Protein AF-A0A932YE96-F1 (afdb_monomer_lite)

Sequence (177 aa):
MGIQGCRYGAAATPGFPNQLPGFSLLAPFLLGKTTNKLMEVKPKSCIKCSSPIPLERLSILPETTICVRCQQYIEDLGKRQEIRRAVREVVEKQTEHFSTQKPCPQCRSRLTVRLNKTRNTFFLGCRNYPDCTYAENFNNNIRCSRCDIPMVPRQGRFGYFWGCRNYPRCKKTVQAT

Secondary structure (DSSP, 8-state):
--------------------------PPPHHHHHHHHH----PPBPTTT-PBPPHHHHHH-TT--S-HHHHHHHHHHHHHHHHHHHHHHHHHHH---EEEEEEPTTT-PEEEEEEETTTTEEEEEETTTTT---EEE-----B-TTT-PBEEEEEETTEEEEEETTTTT---EEE--

Structure (mmCIF, N/CA/C/O backbone):
data_AF-A0A932YE96-F1
#
_entry.id   AF-A0A932YE96-F1
#
loop_
_atom_site.group_PDB
_atom_site.id
_atom_site.type_symbol
_atom_site.label_atom_id
_atom_site.label_alt_id
_atom_site.label_comp_id
_atom_site.label_asym_id
_atom_site.label_entity_id
_atom_site.label_seq_id
_atom_site.pdbx_PDB_ins_code
_atom_site.Cartn_x
_atom_site.Cartn_y
_atom_site.Cartn_z
_atom_site.occupancy
_atom_site.B_iso_or_equiv
_atom_site.auth_seq_id
_atom_site.auth_comp_id
_atom_site.auth_asym_id
_atom_site.auth_atom_id
_atom_site.pdbx_PDB_model_num
ATOM 1 N N . MET A 1 1 ? -21.222 -0.545 10.904 1.00 38.66 1 MET A N 1
ATOM 2 C CA . MET A 1 1 ? -20.736 -1.864 11.367 1.00 38.66 1 MET A CA 1
ATOM 3 C C . MET A 1 1 ? -20.739 -1.841 12.883 1.00 38.66 1 MET A C 1
ATOM 5 O O . MET A 1 1 ? -19.836 -1.270 13.481 1.00 38.66 1 MET A O 1
ATOM 9 N N . GLY A 1 2 ? -21.827 -2.318 13.490 1.00 37.88 2 GLY A N 1
ATOM 10 C CA . GLY A 1 2 ? -21.964 -2.347 14.942 1.00 37.88 2 GLY A CA 1
ATOM 11 C C . GLY A 1 2 ? -20.885 -3.249 15.518 1.00 37.88 2 GLY A C 1
ATOM 12 O O . GLY A 1 2 ? -20.850 -4.435 15.204 1.00 37.88 2 GLY A O 1
ATOM 13 N N . ILE A 1 3 ? -19.985 -2.671 16.315 1.00 46.22 3 ILE A N 1
ATOM 14 C CA . ILE A 1 3 ? -19.155 -3.432 17.247 1.00 46.22 3 ILE A CA 1
ATOM 15 C C . ILE A 1 3 ? -20.118 -4.345 17.987 1.00 46.22 3 ILE A C 1
ATOM 17 O O . ILE A 1 3 ? -20.999 -3.840 18.683 1.00 46.22 3 ILE A O 1
ATOM 21 N N . GLN A 1 4 ? -20.009 -5.656 17.743 1.00 51.41 4 GLN A N 1
ATOM 22 C CA . GLN A 1 4 ? -20.742 -6.667 18.486 1.00 51.41 4 GLN A CA 1
ATOM 23 C C . GLN A 1 4 ? -20.548 -6.299 19.943 1.00 51.41 4 GLN A C 1
ATOM 25 O O . GLN A 1 4 ? -19.436 -6.367 20.476 1.00 51.41 4 GLN A O 1
ATOM 30 N N . GLY A 1 5 ? -21.623 -5.764 20.529 1.00 40.50 5 GLY A N 1
ATOM 31 C CA . GLY A 1 5 ? -21.659 -5.440 21.929 1.00 40.50 5 GLY A CA 1
ATOM 32 C C . GLY A 1 5 ? -21.180 -6.704 22.594 1.00 40.50 5 GLY A C 1
ATOM 33 O O . GLY A 1 5 ? -21.708 -7.780 22.325 1.00 40.50 5 GLY A O 1
ATOM 34 N N . CYS A 1 6 ? -20.058 -6.619 23.288 1.00 49.56 6 CYS A N 1
ATOM 35 C CA . CYS A 1 6 ? -20.033 -6.581 24.727 1.00 49.56 6 CYS A CA 1
ATOM 36 C C . CYS A 1 6 ? -21.237 -7.221 25.456 1.00 49.56 6 CYS A C 1
ATOM 38 O O . CYS A 1 6 ? -21.527 -6.836 26.582 1.00 49.56 6 CYS A O 1
ATOM 40 N N . ARG A 1 7 ? -21.925 -8.199 24.856 1.00 49.66 7 ARG A N 1
ATOM 41 C CA . ARG A 1 7 ? -22.878 -9.070 25.502 1.00 49.66 7 ARG A CA 1
ATOM 42 C C . ARG A 1 7 ? -22.035 -9.680 26.587 1.00 49.66 7 ARG A C 1
ATOM 44 O O . ARG A 1 7 ? -20.962 -10.236 26.339 1.00 49.66 7 ARG A O 1
ATOM 51 N N . TYR A 1 8 ? -22.460 -9.439 27.812 1.00 45.03 8 TYR A N 1
ATOM 52 C CA . TYR A 1 8 ? -22.156 -10.374 28.854 1.00 45.03 8 TYR A CA 1
ATOM 53 C C . TYR A 1 8 ? -22.526 -11.725 28.238 1.00 45.03 8 TYR A C 1
ATOM 55 O O . TYR A 1 8 ? -23.699 -12.035 28.045 1.00 45.03 8 TYR A O 1
ATOM 63 N N . GLY A 1 9 ? -21.512 -12.512 27.872 1.00 38.34 9 GLY A N 1
ATOM 64 C CA . GLY A 1 9 ? -21.561 -13.884 28.304 1.00 38.34 9 GLY A CA 1
ATOM 65 C C . GLY A 1 9 ? -21.800 -13.740 29.793 1.00 38.34 9 GLY A C 1
ATOM 66 O O . GLY A 1 9 ? -20.872 -13.470 30.551 1.00 38.34 9 GLY A O 1
ATOM 67 N N . ALA A 1 10 ? -23.076 -13.775 30.183 1.00 41.31 10 ALA A N 1
ATOM 68 C CA . ALA A 1 10 ? -23.428 -14.473 31.385 1.00 41.31 10 ALA A CA 1
ATOM 69 C C . ALA A 1 10 ? -22.671 -15.780 31.202 1.00 41.31 10 ALA A C 1
ATOM 71 O O . ALA A 1 10 ? -23.046 -16.604 30.367 1.00 41.31 10 ALA A O 1
ATOM 72 N N . ALA A 1 11 ? -21.486 -15.868 31.815 1.00 36.69 11 ALA A N 1
ATOM 73 C CA . ALA A 1 11 ? -20.913 -17.152 32.102 1.00 36.69 11 ALA A CA 1
ATOM 74 C C . ALA A 1 11 ? -22.091 -17.857 32.745 1.00 36.69 11 ALA A C 1
ATOM 76 O O . ALA A 1 11 ? -22.600 -17.381 33.763 1.00 36.69 11 ALA A O 1
ATOM 77 N N . ALA A 1 12 ? -22.636 -18.841 32.026 1.00 34.94 12 ALA A N 1
ATOM 78 C CA . ALA A 1 12 ? -23.564 -19.774 32.600 1.00 34.94 12 ALA A CA 1
ATOM 79 C C . ALA A 1 12 ? -22.883 -20.169 33.900 1.00 34.94 12 ALA A C 1
ATOM 81 O O . ALA A 1 12 ? -21.800 -20.758 33.882 1.00 34.94 12 ALA A O 1
ATOM 82 N N . THR A 1 13 ? -23.432 -19.685 35.012 1.00 39.81 13 THR A N 1
ATOM 83 C CA . THR A 1 13 ? -23.067 -20.176 36.325 1.00 39.81 13 THR A CA 1
ATOM 84 C C . THR A 1 13 ? -23.096 -21.686 36.160 1.00 39.81 13 THR A C 1
ATOM 86 O O . THR A 1 13 ? -24.128 -22.172 35.677 1.00 39.81 13 THR A O 1
ATOM 89 N N . PRO A 1 14 ? -21.994 -22.418 36.411 1.00 35.22 14 PRO A N 1
ATOM 90 C CA . PRO A 1 14 ? -22.057 -23.867 36.366 1.00 35.22 14 PRO A CA 1
ATOM 91 C C . PRO A 1 14 ? -23.259 -24.238 37.218 1.00 35.22 14 PRO A C 1
ATOM 93 O O . PRO A 1 14 ? -23.369 -23.769 38.353 1.00 35.22 14 PRO A O 1
ATOM 96 N N . GLY A 1 15 ? -24.228 -24.907 36.587 1.00 32.28 15 GLY A N 1
ATOM 97 C CA . GLY A 1 15 ? -25.471 -25.276 37.230 1.00 32.28 15 GLY A CA 1
ATOM 98 C C . GLY A 1 15 ? -25.095 -25.980 38.515 1.00 32.28 15 GLY A C 1
ATOM 99 O O . GLY A 1 15 ? -24.548 -27.080 38.476 1.00 32.28 15 GLY A O 1
ATOM 100 N N . PHE A 1 16 ? -25.319 -25.307 39.641 1.00 30.94 16 PHE A N 1
ATOM 101 C CA . PHE A 1 16 ? -25.297 -25.973 40.922 1.00 30.94 16 PHE A CA 1
ATOM 102 C C . PHE A 1 16 ? -26.308 -27.112 40.787 1.00 30.94 16 PHE A C 1
ATOM 104 O O . PHE A 1 16 ? -27.450 -26.845 40.389 1.00 30.94 16 PHE A O 1
ATOM 111 N N . PRO A 1 17 ? -25.916 -28.374 41.025 1.00 35.91 17 PRO A N 1
ATOM 112 C CA . PRO A 1 17 ? -26.883 -29.448 41.092 1.00 35.91 17 PRO A CA 1
ATOM 113 C C . PRO A 1 17 ? -27.817 -29.119 42.258 1.00 35.91 17 PRO A C 1
ATOM 115 O O . PRO A 1 17 ? -27.468 -29.262 43.428 1.00 35.91 17 PRO A O 1
ATOM 118 N N . ASN A 1 18 ? -28.997 -28.601 41.927 1.00 41.69 18 ASN A N 1
ATOM 119 C CA . ASN A 1 18 ? -30.086 -28.422 42.869 1.00 41.69 18 ASN A CA 1
ATOM 120 C C . ASN A 1 18 ? -30.615 -29.807 43.227 1.00 41.69 18 ASN A C 1
ATOM 122 O O . ASN A 1 18 ? -31.547 -30.302 42.601 1.00 41.69 18 ASN A O 1
ATOM 126 N N . GLN A 1 19 ? -30.009 -30.421 44.237 1.00 42.59 19 GLN A N 1
ATOM 127 C CA . GLN A 1 19 ? -30.624 -31.493 45.007 1.00 42.59 19 GLN A CA 1
ATOM 128 C C . GLN A 1 19 ? -29.979 -31.560 46.391 1.00 42.59 19 GLN A C 1
ATOM 130 O O . GLN A 1 19 ? -29.166 -32.422 46.704 1.00 42.59 19 GLN A O 1
ATOM 135 N N . LEU A 1 20 ? -30.388 -30.620 47.241 1.00 39.66 20 LEU A N 1
ATOM 136 C CA . LEU A 1 20 ? -30.497 -30.870 48.673 1.00 39.66 20 LEU A CA 1
ATOM 137 C C . LEU A 1 20 ? -31.997 -30.890 48.997 1.00 39.66 20 LEU A C 1
ATOM 139 O O . LEU A 1 20 ? -32.677 -29.890 48.748 1.00 39.66 20 LEU A O 1
ATOM 143 N N . PRO A 1 21 ? -32.550 -32.012 49.484 1.00 43.09 21 PRO A N 1
ATOM 144 C CA . PRO A 1 21 ? -33.939 -32.057 49.897 1.00 43.09 21 PRO A CA 1
ATOM 145 C C . PRO A 1 21 ? -34.066 -31.327 51.241 1.00 43.09 21 PRO A C 1
ATOM 147 O O . PRO A 1 21 ? -33.315 -31.605 52.171 1.00 43.09 21 PRO A O 1
ATOM 150 N N . GLY A 1 22 ? -35.027 -30.408 51.353 1.00 45.00 22 GLY A N 1
ATOM 151 C CA . GLY A 1 22 ? -35.525 -29.980 52.666 1.00 45.00 22 GLY A CA 1
ATOM 152 C C . GLY A 1 22 ? -35.178 -28.573 53.155 1.00 45.00 22 GLY A C 1
ATOM 153 O O . GLY A 1 22 ? -34.976 -28.405 54.351 1.00 45.00 22 GLY A O 1
ATOM 154 N N . PHE A 1 23 ? -35.190 -27.544 52.302 1.00 37.41 23 PHE A N 1
ATOM 155 C CA . PHE A 1 23 ? -35.339 -26.163 52.789 1.00 37.41 23 PHE A CA 1
ATOM 156 C C . PHE A 1 23 ? -36.614 -25.527 52.244 1.00 37.41 23 PHE A C 1
ATOM 158 O O . PHE A 1 23 ? -36.657 -24.899 51.188 1.00 37.41 23 PHE A O 1
ATOM 165 N N . SER A 1 24 ? -37.682 -25.744 53.001 1.00 45.12 24 SER A N 1
ATOM 166 C CA . SER A 1 24 ? -38.969 -25.080 52.880 1.00 45.12 24 SER A CA 1
ATOM 167 C C . SER A 1 24 ? -38.790 -23.559 52.948 1.00 45.12 24 SER A C 1
ATOM 169 O O . SER A 1 24 ? -38.324 -23.035 53.953 1.00 45.12 24 SER A O 1
ATOM 171 N N . LEU A 1 25 ? -39.175 -22.870 51.870 1.00 47.56 25 LEU A N 1
ATOM 172 C CA . LEU A 1 25 ? -39.623 -21.471 51.829 1.00 47.56 25 LEU A CA 1
ATOM 173 C C . LEU A 1 25 ? -38.859 -20.489 52.742 1.00 47.56 25 LEU A C 1
ATOM 175 O O . LEU A 1 25 ? -39.378 -20.044 53.766 1.00 47.56 25 LEU A O 1
ATOM 179 N N . LEU A 1 26 ? -37.673 -20.041 52.319 1.00 49.00 26 LEU A N 1
ATOM 180 C CA . LEU A 1 26 ? -37.104 -18.798 52.849 1.00 49.00 26 LEU A CA 1
ATOM 181 C C . LEU A 1 26 ? -37.900 -17.606 52.297 1.00 49.00 26 LEU A C 1
ATOM 183 O O . LEU A 1 26 ? -37.536 -16.993 51.294 1.00 49.00 26 LEU A O 1
ATOM 187 N N . ALA A 1 27 ? -39.016 -17.282 52.949 1.00 57.22 27 ALA A N 1
ATOM 188 C CA . ALA A 1 27 ? -39.660 -15.990 52.773 1.00 57.22 27 ALA A CA 1
ATOM 189 C C . ALA A 1 27 ? -38.705 -14.895 53.294 1.00 57.22 27 ALA A C 1
ATOM 191 O O . ALA A 1 27 ? -38.152 -15.037 54.388 1.00 57.22 27 ALA A O 1
ATOM 192 N N . PRO A 1 28 ? -38.478 -13.803 52.544 1.00 51.75 28 PRO A N 1
ATOM 193 C CA . PRO A 1 28 ? -37.545 -12.768 52.965 1.00 51.75 28 PRO A CA 1
ATOM 194 C C . PRO A 1 28 ? -38.020 -12.123 54.277 1.00 51.75 28 PRO A C 1
ATOM 196 O O . PRO A 1 28 ? -39.083 -11.498 54.323 1.00 51.75 28 PRO A O 1
ATOM 199 N N . PHE A 1 29 ? -37.217 -12.263 55.338 1.00 58.12 29 PHE A N 1
ATOM 200 C CA . PHE A 1 29 ? -37.409 -11.575 56.619 1.00 58.12 29 PHE A CA 1
ATOM 201 C C . PHE A 1 29 ? -37.445 -10.051 56.417 1.00 58.12 29 PHE A C 1
ATOM 203 O O . PHE A 1 29 ? -36.874 -9.528 55.460 1.00 58.12 29 PHE A O 1
ATOM 210 N N . LEU A 1 30 ? -38.079 -9.310 57.334 1.00 54.53 30 LEU A N 1
ATOM 211 C CA . LEU A 1 30 ? -38.161 -7.838 57.283 1.00 54.53 30 LEU A CA 1
ATOM 212 C C . LEU A 1 30 ? -36.780 -7.169 57.146 1.00 54.53 30 LEU A C 1
ATOM 214 O O . LEU A 1 30 ? -36.661 -6.183 56.423 1.00 54.53 30 LEU A O 1
ATOM 218 N N . LEU A 1 31 ? -35.739 -7.774 57.732 1.00 49.59 31 LEU A N 1
ATOM 219 C CA . LEU A 1 31 ? -34.335 -7.391 57.548 1.00 49.59 31 LEU A CA 1
ATOM 220 C C . LEU A 1 31 ? -33.863 -7.506 56.088 1.00 49.59 31 LEU A C 1
ATOM 222 O O . LEU A 1 31 ? -33.134 -6.648 55.615 1.00 49.59 31 LEU A O 1
ATOM 226 N N . GLY A 1 32 ? -34.323 -8.510 55.339 1.00 51.81 32 GLY A N 1
ATOM 227 C CA . GLY A 1 32 ? -34.045 -8.661 53.906 1.00 51.81 32 GLY A CA 1
ATOM 228 C C . GLY A 1 32 ? -34.763 -7.629 53.027 1.00 51.81 32 GLY A C 1
ATOM 229 O O . GLY A 1 32 ? -34.309 -7.330 51.925 1.00 51.81 32 GLY A O 1
ATOM 230 N N . LYS A 1 33 ? -35.874 -7.045 53.497 1.00 54.97 33 LYS A N 1
ATOM 231 C CA . LYS A 1 33 ? -36.560 -5.941 52.798 1.00 54.97 33 LYS A CA 1
ATOM 232 C C . LYS A 1 33 ? -35.905 -4.588 53.090 1.00 54.97 33 LYS A C 1
ATOM 234 O O . LYS A 1 33 ? -35.876 -3.732 52.207 1.00 54.97 33 LYS A O 1
ATOM 239 N N . THR A 1 34 ?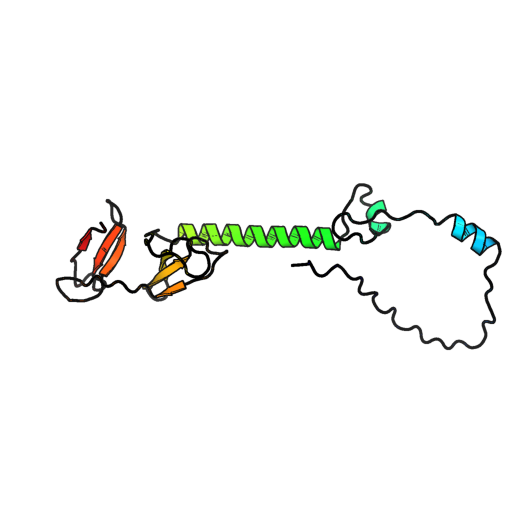 -35.369 -4.390 54.295 1.00 53.88 34 THR A N 1
ATOM 240 C CA . THR A 1 34 ? -34.640 -3.166 54.663 1.00 53.88 34 THR A CA 1
ATOM 241 C C . THR A 1 34 ? -33.223 -3.132 54.096 1.00 53.88 34 THR A C 1
ATOM 243 O O . THR A 1 34 ? -32.810 -2.078 53.618 1.00 53.88 34 THR A O 1
ATOM 246 N N . THR A 1 35 ? -32.503 -4.259 54.037 1.00 53.69 35 THR A N 1
ATOM 247 C CA . THR A 1 35 ? -31.173 -4.313 53.397 1.00 53.69 35 THR A CA 1
ATOM 248 C C . THR A 1 35 ? -31.244 -4.115 51.883 1.00 53.69 35 THR A C 1
ATOM 250 O O . THR A 1 35 ? -30.401 -3.417 51.327 1.00 53.69 35 THR A O 1
ATOM 253 N N . ASN A 1 36 ? -32.286 -4.617 51.209 1.00 52.75 36 ASN A N 1
ATOM 254 C CA . ASN A 1 36 ? -32.485 -4.377 49.773 1.00 52.75 36 ASN A CA 1
ATOM 255 C C . ASN A 1 36 ? -32.773 -2.903 49.437 1.00 52.75 36 ASN A C 1
ATOM 257 O O . ASN A 1 36 ? -32.316 -2.424 48.404 1.00 52.75 36 ASN A O 1
ATOM 261 N N . LYS A 1 37 ? -33.454 -2.156 50.321 1.00 54.31 37 LYS A N 1
ATOM 262 C CA . LYS A 1 37 ? -33.652 -0.701 50.161 1.00 54.31 37 LYS A CA 1
ATOM 263 C C . LYS A 1 37 ? -32.361 0.116 50.309 1.00 54.31 37 LYS A C 1
ATOM 265 O O . LYS A 1 37 ? -32.303 1.235 49.817 1.00 54.31 37 LYS A O 1
ATOM 270 N N . LEU A 1 38 ? -31.339 -0.424 50.977 1.00 52.44 38 LEU A N 1
ATOM 271 C CA . LEU A 1 38 ? -30.042 0.237 51.181 1.00 52.44 38 LEU A CA 1
ATOM 272 C C . LEU A 1 38 ? -29.039 -0.027 50.040 1.00 52.44 38 LEU A C 1
ATOM 274 O O . LEU A 1 38 ? -28.015 0.646 49.969 1.00 52.44 38 LEU A O 1
ATOM 278 N N . MET A 1 39 ? -29.322 -0.963 49.125 1.00 52.50 39 MET A N 1
ATOM 279 C CA . MET A 1 39 ? -28.408 -1.369 48.044 1.00 52.50 39 MET A CA 1
ATOM 280 C C . MET A 1 39 ? -28.743 -0.764 46.666 1.00 52.50 39 MET A C 1
ATOM 282 O O . MET A 1 39 ? -28.414 -1.348 45.636 1.00 52.50 39 MET A O 1
ATOM 286 N N . GLU A 1 40 ? -29.351 0.423 46.599 1.00 57.00 40 GLU A N 1
ATOM 287 C CA . GLU A 1 40 ? -29.615 1.120 45.323 1.00 57.00 40 GLU A CA 1
ATOM 288 C C . GLU A 1 40 ? -28.441 1.993 44.836 1.00 57.00 40 GLU A C 1
ATOM 290 O O . GLU A 1 40 ? -28.630 2.995 44.141 1.00 57.00 40 GLU A O 1
ATOM 295 N N . VAL A 1 41 ? -27.194 1.634 45.152 1.00 62.78 41 VAL A N 1
ATOM 296 C CA . VAL A 1 41 ? -26.045 2.320 44.546 1.00 62.78 41 VAL A CA 1
ATOM 297 C C . VAL A 1 41 ? -25.924 1.838 43.102 1.00 62.78 41 VAL A C 1
ATOM 299 O O . VAL A 1 41 ? -25.306 0.811 42.825 1.00 62.78 41 VAL A O 1
ATOM 302 N N . LYS A 1 42 ? -26.544 2.564 42.161 1.00 66.12 42 LYS A N 1
ATOM 303 C CA . LYS A 1 42 ? -26.369 2.302 40.726 1.00 66.12 42 LYS A CA 1
ATOM 304 C C . LYS A 1 42 ? -24.872 2.392 40.394 1.00 66.12 42 LYS A C 1
ATOM 306 O O . LYS A 1 42 ? -24.297 3.475 40.523 1.00 66.12 42 LYS A O 1
ATOM 311 N N . PRO A 1 43 ? -24.224 1.295 39.965 1.00 73.50 43 PRO A N 1
ATOM 312 C CA . PRO A 1 43 ? -22.806 1.330 39.638 1.00 73.50 43 PRO A CA 1
ATOM 313 C C . PRO A 1 43 ? -22.573 2.250 38.435 1.00 73.50 43 PRO A C 1
ATOM 315 O O . PRO A 1 43 ? -23.395 2.301 37.513 1.00 73.50 43 PRO A O 1
ATOM 318 N N . LYS A 1 44 ? -21.438 2.965 38.420 1.00 86.19 44 LYS A N 1
ATOM 319 C CA . LYS A 1 44 ? -21.034 3.766 37.253 1.00 86.19 44 LYS A CA 1
ATOM 320 C C . LYS A 1 44 ? -21.015 2.856 36.018 1.00 86.19 44 LYS A C 1
ATOM 322 O O . LYS A 1 44 ? -20.492 1.741 36.066 1.00 86.19 44 LYS A O 1
ATOM 327 N N . SER A 1 45 ? -21.601 3.309 34.912 1.00 89.81 45 SER A N 1
ATOM 328 C CA . SER A 1 45 ? -21.644 2.550 33.658 1.00 89.81 45 SER A CA 1
ATOM 329 C C . SER A 1 45 ? -20.558 3.023 32.693 1.00 89.81 45 SER A C 1
ATOM 331 O O 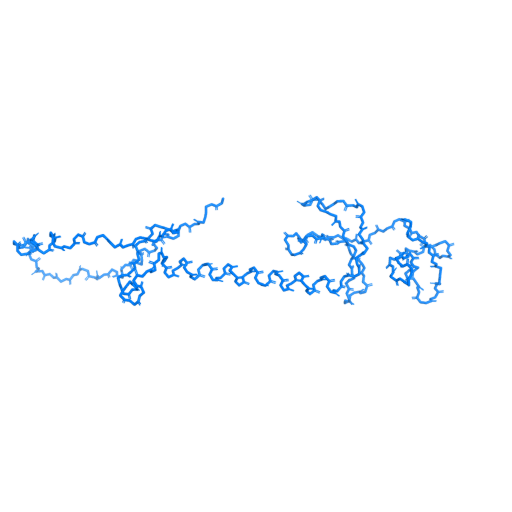. SER A 1 45 ? -20.160 4.186 32.687 1.00 89.81 45 SER A O 1
ATOM 333 N N . CYS A 1 46 ? -20.043 2.103 31.881 1.00 91.50 46 CYS A N 1
ATOM 334 C CA . CYS A 1 46 ? -19.020 2.402 30.893 1.00 91.50 46 CYS A CA 1
ATOM 335 C C . CYS A 1 46 ? -19.589 3.274 29.769 1.00 91.50 46 CYS A C 1
ATOM 337 O O . CYS A 1 46 ? -20.508 2.853 29.071 1.00 91.50 46 CYS A O 1
ATOM 339 N N . ILE A 1 47 ? -18.962 4.416 29.487 1.00 93.38 47 ILE A N 1
ATOM 340 C CA . ILE A 1 47 ? -19.406 5.336 28.422 1.00 93.38 47 ILE A CA 1
ATOM 341 C C . ILE A 1 47 ? -19.353 4.725 27.011 1.00 93.38 47 ILE A C 1
ATOM 343 O O . ILE A 1 47 ? -20.019 5.200 26.097 1.00 93.38 47 ILE A O 1
ATOM 347 N N . LYS A 1 48 ? -18.546 3.673 26.809 1.00 91.31 48 LYS A N 1
ATOM 348 C CA . LYS A 1 48 ? -18.309 3.070 25.489 1.00 91.31 48 LYS A CA 1
ATOM 349 C C . LYS A 1 48 ? -19.252 1.914 25.159 1.00 91.31 48 LYS A C 1
ATOM 351 O O . LYS A 1 48 ? -19.575 1.722 23.990 1.00 91.31 48 LYS A O 1
ATOM 356 N N . CYS A 1 49 ? -19.642 1.119 26.154 1.00 89.31 49 CYS A N 1
ATOM 357 C CA . CYS A 1 49 ? -20.465 -0.081 25.957 1.00 89.31 49 CYS A CA 1
ATOM 358 C C . CYS A 1 49 ? -21.666 -0.179 26.908 1.00 89.31 49 CYS A C 1
ATOM 360 O O . CYS A 1 49 ? -22.318 -1.221 26.944 1.00 89.31 49 CYS A O 1
ATOM 362 N N . SER A 1 50 ? -21.912 0.856 27.717 1.00 90.75 50 SER A N 1
ATOM 363 C CA . SER A 1 50 ? -22.997 0.961 28.709 1.00 90.75 50 SER A CA 1
ATOM 364 C C . SER A 1 50 ? -23.030 -0.149 29.767 1.00 90.75 50 SER A C 1
ATOM 366 O O . SER A 1 50 ? -23.965 -0.237 30.555 1.00 90.75 50 SER A O 1
ATOM 368 N N . SER A 1 51 ? -22.000 -0.992 29.815 1.00 88.50 51 SER A N 1
ATOM 369 C CA . SER A 1 51 ? -21.868 -2.083 30.779 1.00 88.50 51 SER A CA 1
ATOM 370 C C . SER A 1 51 ? -21.492 -1.537 32.165 1.00 88.50 51 SER A C 1
ATOM 372 O O . SER A 1 51 ? -20.678 -0.609 32.222 1.00 88.50 51 SER A O 1
ATOM 374 N N . PRO A 1 52 ? -22.024 -2.079 33.277 1.00 89.25 52 PRO A N 1
ATOM 375 C CA . PRO A 1 52 ? -21.630 -1.664 34.622 1.00 89.25 52 PRO A CA 1
ATOM 376 C C . PRO A 1 52 ? -20.128 -1.874 34.858 1.00 89.25 52 PRO A C 1
ATOM 378 O O . PRO A 1 52 ? -19.563 -2.912 34.500 1.00 89.25 52 PRO A O 1
ATOM 381 N N . ILE A 1 53 ? -19.472 -0.873 35.446 1.00 88.50 53 ILE A N 1
ATOM 382 C CA . ILE A 1 53 ? -18.062 -0.951 35.834 1.00 88.50 53 ILE A CA 1
ATOM 383 C C . ILE A 1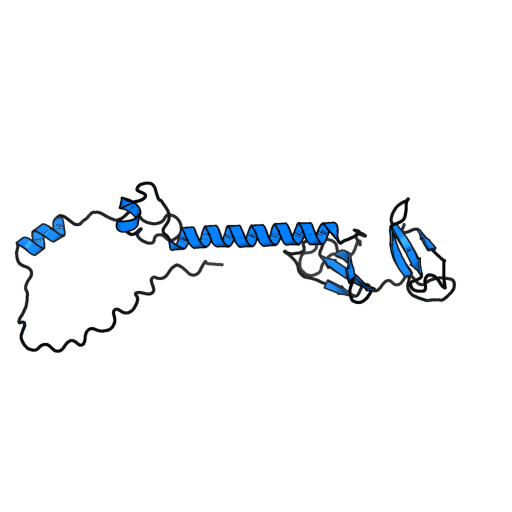 53 ? -17.991 -1.681 37.186 1.00 88.50 53 ILE A C 1
ATOM 385 O O . ILE A 1 53 ? -18.678 -1.265 38.121 1.00 88.50 53 ILE A O 1
ATOM 389 N N . PRO A 1 54 ? -17.189 -2.759 37.314 1.00 86.69 54 PRO A N 1
ATOM 390 C CA . PRO A 1 54 ? -17.056 -3.490 38.572 1.00 86.69 54 PRO A CA 1
ATOM 391 C C . PRO A 1 54 ? -16.613 -2.579 39.721 1.00 86.69 54 PRO A C 1
ATOM 393 O O . PRO A 1 54 ? -15.692 -1.779 39.551 1.00 86.69 54 PRO A O 1
ATOM 396 N N . LEU A 1 55 ? -17.227 -2.734 40.898 1.00 84.44 55 LEU A N 1
ATOM 397 C CA . LEU A 1 55 ? -16.883 -1.949 42.090 1.00 84.44 55 LEU A CA 1
ATOM 398 C C . LEU A 1 55 ? -15.417 -2.139 42.502 1.00 84.44 55 LEU A C 1
ATOM 400 O O . LEU A 1 55 ? -14.759 -1.154 42.807 1.00 84.44 55 LEU A O 1
ATOM 404 N N . GLU A 1 56 ? -14.885 -3.360 42.377 1.00 86.25 56 GLU A N 1
ATOM 405 C CA . GLU A 1 56 ? -13.463 -3.698 42.578 1.00 86.25 56 GLU A CA 1
ATOM 406 C C . GLU A 1 56 ? -12.509 -2.792 41.785 1.00 86.25 56 GLU A C 1
ATOM 408 O O . GLU A 1 56 ? -11.383 -2.522 42.176 1.00 86.25 56 GLU A O 1
ATOM 413 N N . ARG A 1 57 ? -12.953 -2.328 40.616 1.00 85.25 57 ARG A N 1
ATOM 414 C CA . ARG A 1 57 ? -12.163 -1.451 39.757 1.00 85.25 57 ARG A CA 1
ATOM 415 C C . ARG A 1 57 ? -12.347 0.015 40.128 1.00 85.25 57 ARG A C 1
ATOM 417 O O . ARG A 1 57 ? -11.398 0.780 40.015 1.00 85.25 57 ARG A O 1
ATOM 424 N N . LEU A 1 58 ? -13.553 0.401 40.544 1.00 86.00 58 LEU A N 1
ATOM 425 C CA . LEU A 1 58 ? -13.865 1.757 41.002 1.00 86.00 58 LEU A CA 1
ATOM 426 C C . LEU A 1 58 ? -13.237 2.071 42.364 1.00 86.00 58 LEU A C 1
ATOM 428 O O . LEU A 1 58 ? -12.934 3.230 42.620 1.00 86.00 58 LEU A O 1
ATOM 432 N N . SER A 1 59 ? -13.009 1.066 43.212 1.00 87.25 59 SER A N 1
ATOM 433 C CA . SER A 1 59 ? -12.268 1.234 44.467 1.00 87.25 59 SER A CA 1
ATOM 434 C C . SER A 1 59 ? -10.791 1.553 44.220 1.00 87.25 59 SER A C 1
ATOM 436 O O . SER A 1 59 ? -10.212 2.353 44.947 1.00 87.25 59 SER A O 1
ATOM 438 N N . ILE A 1 60 ? -10.197 0.974 43.172 1.00 91.12 60 ILE A N 1
ATOM 439 C CA . ILE A 1 60 ? -8.798 1.215 42.786 1.00 91.12 60 ILE A CA 1
ATOM 440 C C . ILE A 1 60 ? -8.670 2.498 41.948 1.00 91.12 60 ILE A C 1
ATOM 442 O O . ILE A 1 60 ? -7.720 3.260 42.106 1.00 91.12 60 ILE A O 1
ATOM 446 N N . LEU A 1 61 ? -9.613 2.739 41.033 1.00 89.44 61 LEU A N 1
ATOM 447 C CA . LEU A 1 61 ? -9.602 3.848 40.075 1.00 89.44 61 LEU A CA 1
ATOM 448 C C . LEU A 1 61 ? -10.980 4.540 40.050 1.00 89.44 61 LEU A C 1
ATOM 450 O O . LEU A 1 61 ? -11.788 4.258 39.160 1.00 89.44 61 LEU A O 1
ATOM 454 N N . PRO A 1 62 ? -11.271 5.463 40.984 1.00 86.94 62 PRO A N 1
ATOM 455 C CA . PRO A 1 62 ? -12.610 6.043 41.145 1.00 86.94 62 PRO A CA 1
ATOM 456 C C . PRO A 1 62 ? -13.070 6.898 39.956 1.00 86.94 62 PRO A C 1
ATOM 458 O O . PRO A 1 62 ? -14.273 6.992 39.693 1.00 86.94 62 PRO A O 1
ATOM 461 N N . GLU A 1 63 ? -12.126 7.463 39.200 1.00 90.69 63 GLU A N 1
ATOM 462 C CA . GLU A 1 63 ? -12.383 8.327 38.038 1.00 90.69 63 GLU A CA 1
ATOM 463 C C . GLU A 1 63 ? -12.509 7.568 36.708 1.00 90.69 63 GLU A C 1
ATOM 465 O O . GLU A 1 63 ? -12.705 8.168 35.649 1.00 90.69 63 GLU A O 1
ATOM 470 N N . THR A 1 64 ? -12.402 6.235 36.710 1.00 89.81 64 THR A N 1
ATOM 471 C CA . THR A 1 64 ? -12.497 5.475 35.459 1.00 89.81 64 THR A CA 1
ATOM 472 C C . THR A 1 64 ? -13.918 5.516 34.882 1.00 89.81 64 THR A C 1
ATOM 474 O O . THR A 1 64 ? -14.901 5.168 35.534 1.00 89.81 64 THR A O 1
ATOM 477 N N . THR A 1 65 ? -14.031 5.922 33.616 1.00 93.00 65 THR A N 1
ATOM 478 C CA . THR A 1 65 ? -15.300 5.999 32.865 1.00 93.00 65 THR A CA 1
ATOM 479 C C . THR A 1 65 ? -15.489 4.826 31.898 1.00 93.00 65 THR A C 1
ATOM 481 O O . THR A 1 65 ? -16.521 4.705 31.229 1.00 93.00 65 THR A O 1
ATOM 484 N N . ILE A 1 66 ? -14.503 3.928 31.816 1.00 91.94 66 ILE A N 1
ATOM 485 C CA . ILE A 1 66 ? -14.474 2.792 30.892 1.00 91.94 66 ILE A CA 1
ATOM 486 C C . ILE A 1 66 ? -14.239 1.466 31.624 1.00 91.94 66 ILE A C 1
ATOM 488 O O . ILE A 1 66 ? -13.463 1.377 32.575 1.00 91.94 66 ILE A O 1
ATOM 492 N N . CYS A 1 67 ? -14.905 0.401 31.170 1.00 89.75 67 CYS A N 1
ATOM 493 C CA . CYS A 1 67 ? -14.692 -0.940 31.714 1.00 89.75 67 CYS A CA 1
ATOM 494 C C . CYS A 1 67 ? -13.369 -1.545 31.211 1.00 89.75 67 CYS A C 1
ATOM 496 O O . CYS A 1 67 ? -12.842 -1.123 30.181 1.00 89.75 67 CYS A O 1
ATOM 498 N N . VAL A 1 68 ? -12.873 -2.584 31.898 1.00 88.31 68 VAL A N 1
ATOM 499 C CA . VAL A 1 68 ? -11.621 -3.293 31.546 1.00 88.31 68 VAL A CA 1
ATOM 500 C C . VAL A 1 68 ? -11.612 -3.725 30.080 1.00 88.31 68 VAL A C 1
ATOM 502 O O . VAL A 1 68 ? -10.647 -3.479 29.368 1.00 88.31 68 VAL A O 1
ATOM 505 N N . ARG A 1 69 ? -12.719 -4.300 29.594 1.00 89.31 69 ARG A N 1
ATOM 506 C CA . ARG A 1 69 ? -12.822 -4.770 28.208 1.00 89.31 69 ARG A CA 1
ATOM 507 C C . ARG A 1 69 ? -12.749 -3.629 27.196 1.00 89.31 69 ARG A C 1
ATOM 509 O O . ARG A 1 69 ? -12.139 -3.783 26.146 1.00 89.31 69 ARG A O 1
ATOM 516 N N . CYS A 1 70 ? -13.368 -2.486 27.491 1.00 91.19 70 CYS A N 1
ATOM 517 C CA . CYS A 1 70 ? -13.267 -1.320 26.616 1.00 91.19 70 CYS A CA 1
ATOM 518 C C . CYS A 1 70 ? -11.876 -0.692 26.664 1.00 91.19 70 CYS A C 1
ATOM 520 O O . CYS A 1 70 ? -11.403 -0.266 25.617 1.00 91.19 70 CYS A O 1
ATOM 522 N N . GLN A 1 71 ? -11.218 -0.670 27.826 1.00 91.25 71 GLN A N 1
ATOM 523 C CA . GLN A 1 71 ? -9.826 -0.239 27.925 1.00 91.25 71 GLN A CA 1
ATOM 524 C C . GLN A 1 71 ? -8.920 -1.132 27.066 1.00 91.25 71 GLN A C 1
ATOM 526 O O . GLN A 1 71 ? -8.257 -0.621 26.169 1.00 91.25 71 GLN A O 1
ATOM 531 N N . GLN A 1 72 ? -8.973 -2.453 27.263 1.00 90.50 72 GLN A N 1
ATOM 532 C CA . GLN A 1 72 ? -8.197 -3.423 26.479 1.00 90.50 72 GLN A CA 1
ATOM 533 C C . GLN A 1 72 ? -8.465 -3.280 24.976 1.00 90.50 72 GLN A C 1
ATOM 535 O O . GLN A 1 72 ? -7.539 -3.246 24.175 1.00 90.50 72 GLN A O 1
ATOM 540 N N . TYR A 1 73 ? -9.731 -3.115 24.583 1.00 90.75 73 TYR A N 1
ATOM 541 C CA . TYR A 1 73 ? -10.094 -2.901 23.183 1.00 90.75 73 TYR A CA 1
ATOM 542 C C . TYR A 1 73 ? -9.474 -1.626 22.590 1.00 90.75 73 TYR A C 1
ATOM 544 O O . TYR A 1 73 ? -9.008 -1.642 21.451 1.00 90.75 73 TYR A O 1
ATOM 552 N N . ILE A 1 74 ? -9.470 -0.516 23.335 1.00 89.94 74 ILE A N 1
ATOM 553 C CA . ILE A 1 74 ? -8.853 0.743 22.890 1.00 89.94 74 ILE A CA 1
ATOM 554 C C . ILE A 1 74 ? -7.337 0.574 22.757 1.00 89.94 74 ILE A C 1
ATOM 556 O O . ILE A 1 74 ? -6.770 0.979 21.742 1.00 89.94 74 ILE A O 1
ATOM 560 N N . GLU A 1 75 ? -6.695 -0.060 23.736 1.00 90.75 75 GLU A N 1
ATOM 561 C CA . GLU A 1 75 ? -5.257 -0.346 23.709 1.00 90.75 75 GLU A CA 1
ATOM 562 C C . GLU A 1 75 ? -4.881 -1.228 22.509 1.00 90.75 75 GLU A C 1
ATOM 564 O O . GLU A 1 75 ? -3.941 -0.921 21.774 1.00 90.75 75 GLU A O 1
ATOM 569 N N . ASP A 1 76 ? -5.649 -2.284 22.243 1.00 90.50 76 ASP A N 1
ATOM 570 C CA . ASP A 1 76 ? -5.415 -3.176 21.106 1.00 90.50 76 ASP A CA 1
ATOM 571 C C . ASP A 1 76 ? -5.649 -2.488 19.757 1.00 90.50 76 ASP A C 1
ATOM 573 O O . ASP A 1 76 ? -4.920 -2.743 18.792 1.00 90.50 76 ASP A O 1
ATOM 577 N N . LEU A 1 77 ? -6.632 -1.588 19.664 1.00 87.06 77 LEU A N 1
ATOM 578 C CA . LEU A 1 77 ? -6.785 -0.727 18.490 1.00 87.06 77 LEU A CA 1
ATOM 579 C C . LEU A 1 77 ? -5.569 0.188 18.302 1.00 87.06 77 LEU A C 1
ATOM 581 O O . LEU A 1 77 ? -5.114 0.337 17.165 1.00 87.06 77 LEU A O 1
ATOM 585 N N . GLY A 1 78 ? -5.030 0.746 19.388 1.00 90.12 78 GLY A N 1
ATOM 586 C CA . GLY A 1 78 ? -3.798 1.536 19.376 1.00 90.12 78 GLY A CA 1
ATOM 587 C C . GLY A 1 78 ? -2.625 0.742 18.799 1.00 90.12 78 GLY A C 1
ATOM 588 O O . GLY A 1 78 ? -2.037 1.153 17.798 1.00 90.12 78 GLY A O 1
ATOM 589 N N . LYS A 1 79 ? -2.377 -0.467 19.317 1.00 90.38 79 LYS A N 1
ATOM 590 C CA . LYS A 1 79 ? -1.327 -1.371 18.803 1.00 90.38 79 LYS A CA 1
ATOM 591 C C . LYS A 1 79 ? -1.500 -1.677 17.312 1.00 90.38 79 LYS A C 1
ATOM 593 O O . LYS A 1 79 ? -0.539 -1.650 16.544 1.00 90.38 79 LYS A O 1
ATOM 598 N N . ARG A 1 80 ? -2.734 -1.942 16.858 1.00 88.12 80 ARG A N 1
ATOM 599 C CA . ARG A 1 80 ? -3.017 -2.172 15.426 1.00 88.12 80 ARG A CA 1
ATOM 600 C C . ARG A 1 80 ? -2.676 -0.949 14.574 1.00 88.12 80 ARG A C 1
ATOM 602 O O . ARG A 1 80 ? -2.147 -1.112 13.475 1.00 88.12 80 ARG A O 1
ATOM 609 N N . GLN A 1 81 ? -2.982 0.259 15.046 1.00 89.12 81 GLN A N 1
ATOM 610 C CA . GLN A 1 81 ? -2.638 1.498 14.341 1.00 89.12 81 GLN A CA 1
ATOM 611 C C . GLN A 1 81 ? -1.123 1.723 14.291 1.00 89.12 81 GLN A C 1
ATOM 613 O O . GLN A 1 81 ? -0.600 2.088 13.236 1.00 89.12 81 GLN A O 1
ATOM 618 N N . GLU A 1 82 ? -0.408 1.436 15.377 1.00 91.31 82 GLU A N 1
ATOM 619 C CA . GLU A 1 82 ? 1.056 1.517 15.425 1.00 91.31 82 GLU A CA 1
ATOM 620 C C . GLU A 1 82 ? 1.717 0.572 14.422 1.00 91.31 82 GLU A C 1
ATOM 622 O O . GLU A 1 82 ? 2.566 1.011 13.644 1.00 91.31 82 GLU A O 1
ATOM 627 N N . ILE A 1 83 ? 1.272 -0.688 14.358 1.00 91.00 83 ILE A N 1
ATOM 628 C CA . ILE A 1 83 ? 1.757 -1.660 13.366 1.00 91.00 83 ILE A CA 1
ATOM 629 C C . ILE A 1 83 ? 1.505 -1.144 11.947 1.00 91.00 83 ILE A C 1
ATOM 631 O O . ILE A 1 83 ? 2.406 -1.175 11.111 1.00 91.00 83 ILE A O 1
ATOM 635 N N . ARG A 1 84 ? 0.303 -0.625 11.657 1.00 90.00 84 ARG A N 1
ATOM 636 C CA . ARG A 1 84 ? -0.011 -0.059 10.330 1.00 90.00 84 ARG A CA 1
ATOM 637 C C . ARG A 1 84 ? 0.914 1.103 9.971 1.00 90.00 84 ARG A C 1
ATOM 639 O O . ARG A 1 84 ? 1.347 1.189 8.821 1.00 90.00 84 ARG A O 1
ATOM 646 N N . ARG A 1 85 ? 1.225 1.981 10.930 1.00 89.06 85 ARG A N 1
ATOM 647 C CA . ARG A 1 85 ? 2.159 3.101 10.742 1.00 89.06 85 ARG A CA 1
ATOM 648 C C . ARG A 1 85 ? 3.576 2.600 10.466 1.00 89.06 85 ARG A C 1
ATOM 650 O O . ARG A 1 85 ? 4.166 3.010 9.473 1.00 89.06 85 ARG A O 1
ATOM 657 N N . ALA A 1 86 ? 4.077 1.674 11.282 1.00 90.56 86 ALA A N 1
ATOM 658 C CA . ALA A 1 86 ? 5.403 1.085 11.105 1.00 90.56 86 ALA A CA 1
ATOM 659 C C . ALA A 1 86 ? 5.536 0.381 9.743 1.00 90.56 86 ALA A C 1
ATOM 661 O O . ALA A 1 86 ? 6.508 0.584 9.019 1.00 90.56 86 ALA A O 1
ATOM 662 N N . VAL A 1 87 ? 4.519 -0.387 9.339 1.00 90.69 87 VAL A N 1
ATOM 663 C CA . VAL A 1 87 ? 4.477 -1.049 8.026 1.00 90.69 87 VAL A CA 1
ATOM 664 C C . VAL A 1 87 ? 4.507 -0.032 6.882 1.00 90.69 87 VAL A C 1
ATOM 666 O O . VAL A 1 87 ? 5.217 -0.252 5.901 1.00 90.69 87 VAL A O 1
ATOM 669 N N . ARG A 1 88 ? 3.768 1.080 6.988 1.00 87.06 88 ARG A N 1
ATOM 670 C CA . ARG A 1 88 ? 3.795 2.147 5.974 1.00 87.06 88 ARG A CA 1
ATOM 671 C C . ARG A 1 88 ? 5.194 2.737 5.829 1.00 87.06 88 ARG A C 1
ATOM 673 O O . ARG A 1 88 ? 5.685 2.826 4.710 1.00 87.06 88 ARG A O 1
ATOM 680 N N . GLU A 1 89 ? 5.838 3.068 6.944 1.00 86.94 89 GLU A N 1
ATOM 681 C CA . GLU A 1 89 ? 7.180 3.654 6.955 1.00 86.94 89 GLU A CA 1
ATOM 682 C C . GLU A 1 89 ? 8.222 2.720 6.318 1.00 86.94 89 GLU A C 1
ATOM 684 O O . GLU A 1 89 ? 9.022 3.146 5.482 1.00 86.94 89 GLU A O 1
ATOM 689 N N . VAL A 1 90 ? 8.186 1.427 6.661 1.00 86.25 90 VAL A N 1
ATOM 690 C CA . VAL A 1 90 ? 9.080 0.418 6.069 1.00 86.25 90 VAL A CA 1
ATOM 691 C C . VAL A 1 90 ? 8.860 0.307 4.563 1.00 86.25 90 VAL A C 1
ATOM 693 O O . VAL A 1 90 ? 9.827 0.218 3.806 1.00 86.25 90 VAL A O 1
ATOM 696 N N . VAL A 1 91 ? 7.604 0.317 4.114 1.00 80.00 91 VAL A N 1
ATOM 697 C CA . VAL A 1 91 ? 7.280 0.210 2.690 1.00 80.00 91 VAL A CA 1
ATOM 698 C C . VAL A 1 91 ? 7.691 1.459 1.918 1.00 80.00 91 VAL A C 1
ATOM 700 O O . VAL A 1 91 ? 8.299 1.310 0.862 1.00 80.00 91 VAL A O 1
ATOM 703 N N . GLU A 1 92 ? 7.425 2.661 2.433 1.00 76.25 92 GLU A N 1
ATOM 704 C CA . GLU A 1 92 ? 7.830 3.920 1.788 1.00 76.25 92 GLU A CA 1
ATOM 705 C C . GLU A 1 92 ? 9.348 3.996 1.606 1.00 76.25 92 GLU A C 1
ATOM 707 O O . GLU A 1 92 ? 9.817 4.282 0.505 1.00 76.25 92 GLU A O 1
ATOM 712 N N . LYS A 1 93 ? 10.126 3.610 2.626 1.00 73.31 93 LYS A N 1
ATOM 713 C CA . LYS A 1 93 ? 11.598 3.551 2.545 1.00 73.31 93 LYS A CA 1
ATOM 714 C C . LYS A 1 93 ? 12.125 2.554 1.505 1.00 73.31 93 LYS A C 1
ATOM 716 O O . LYS A 1 93 ? 13.277 2.655 1.094 1.00 73.31 93 LYS A O 1
ATOM 721 N N . GLN A 1 94 ? 11.325 1.571 1.092 1.00 64.50 94 GLN A N 1
ATOM 722 C CA . GLN A 1 94 ? 11.734 0.532 0.140 1.00 64.50 94 GLN A CA 1
ATOM 723 C C . GLN A 1 94 ? 11.287 0.798 -1.300 1.00 64.50 94 GLN A C 1
ATOM 725 O O . GLN A 1 94 ? 11.720 0.081 -2.206 1.00 64.50 94 GLN A O 1
ATOM 730 N N . THR A 1 95 ? 10.416 1.779 -1.525 1.00 62.09 95 THR A N 1
ATOM 731 C CA . THR A 1 95 ? 9.817 2.033 -2.836 1.00 62.09 95 THR A CA 1
ATOM 732 C C . THR A 1 95 ? 10.356 3.314 -3.453 1.00 62.09 95 THR A C 1
ATOM 734 O O . THR A 1 95 ? 9.954 4.405 -3.071 1.00 62.09 95 THR A O 1
ATOM 737 N N . GLU A 1 96 ? 11.205 3.181 -4.470 1.00 59.78 96 GLU A N 1
ATOM 738 C CA . GLU A 1 96 ? 11.483 4.269 -5.410 1.00 59.78 96 GLU A CA 1
ATOM 739 C C . GLU A 1 96 ? 10.174 4.600 -6.156 1.00 59.78 96 GLU A C 1
ATOM 741 O O . GLU A 1 96 ? 9.681 3.830 -6.983 1.00 59.78 96 GLU A O 1
ATOM 746 N N . HIS A 1 97 ? 9.524 5.700 -5.770 1.00 63.03 97 HIS A N 1
ATOM 747 C CA . HIS A 1 97 ? 8.180 6.061 -6.214 1.00 63.03 97 HIS A CA 1
ATOM 748 C C . HIS A 1 97 ? 8.124 6.558 -7.669 1.00 63.03 97 HIS A C 1
ATOM 750 O O . HIS A 1 97 ? 8.005 7.759 -7.920 1.00 63.03 97 HIS A O 1
ATOM 756 N N . PHE A 1 98 ? 8.086 5.644 -8.640 1.00 74.25 98 PHE A N 1
ATOM 757 C CA . PHE A 1 98 ? 7.503 5.958 -9.947 1.00 74.25 98 PHE A CA 1
ATOM 758 C C . PHE A 1 98 ? 5.971 5.855 -9.847 1.00 74.25 98 PHE A C 1
ATOM 760 O O . PHE A 1 98 ? 5.404 4.763 -9.732 1.00 74.25 98 PHE A O 1
ATOM 767 N N . SER A 1 99 ? 5.293 7.006 -9.815 1.00 73.00 99 SER A N 1
ATOM 768 C CA . SER A 1 99 ? 3.831 7.092 -9.726 1.00 73.00 99 SER A CA 1
ATOM 769 C C . SER A 1 99 ? 3.224 7.023 -11.122 1.00 73.00 99 SER A C 1
ATOM 771 O O . SER A 1 99 ? 3.520 7.859 -11.972 1.00 73.00 99 SER A O 1
ATOM 773 N N . THR A 1 100 ? 2.375 6.028 -11.365 1.00 78.88 100 THR A N 1
ATOM 774 C CA . THR A 1 100 ? 1.662 5.911 -12.640 1.00 78.88 100 THR A CA 1
ATOM 775 C C . THR A 1 100 ? 0.396 6.766 -12.632 1.00 78.88 100 THR A C 1
ATOM 777 O O . THR A 1 100 ? -0.171 7.065 -11.579 1.00 78.88 100 THR A O 1
ATOM 780 N N . GLN A 1 101 ? -0.091 7.131 -13.818 1.00 80.31 101 GLN A N 1
ATOM 781 C CA . GLN A 1 101 ? -1.383 7.812 -13.965 1.00 80.31 101 GLN A CA 1
ATOM 782 C C . GLN A 1 101 ? -2.579 6.854 -13.788 1.00 80.31 101 GLN A C 1
ATOM 784 O O . GLN A 1 101 ? -3.722 7.303 -13.739 1.00 80.31 101 GLN A O 1
ATOM 789 N N . LYS A 1 102 ? -2.338 5.539 -13.655 1.00 87.00 102 LYS A N 1
ATOM 790 C CA . LYS A 1 102 ? -3.390 4.526 -13.523 1.00 87.00 102 LYS A CA 1
ATOM 791 C C . LYS A 1 102 ? -4.024 4.577 -12.119 1.00 87.00 102 LYS A C 1
ATOM 793 O O . LYS A 1 102 ? -3.303 4.439 -11.122 1.00 87.00 102 LYS A O 1
ATOM 798 N N . PRO A 1 103 ? -5.354 4.757 -12.008 1.00 92.31 103 PRO A N 1
ATOM 799 C CA . PRO A 1 103 ? -6.051 4.688 -10.730 1.00 92.31 103 PRO A CA 1
ATOM 800 C C . PRO A 1 103 ? -6.229 3.234 -10.270 1.00 92.31 103 PRO A C 1
ATOM 802 O O . PRO A 1 103 ? -6.407 2.316 -11.068 1.00 92.31 103 PRO A O 1
ATOM 805 N N . CYS A 1 104 ? -6.209 3.030 -8.957 1.00 93.94 104 CYS A N 1
ATOM 806 C CA . CYS A 1 104 ? -6.488 1.755 -8.312 1.00 93.94 104 CYS A CA 1
ATOM 807 C C . CYS A 1 104 ? -7.981 1.402 -8.449 1.00 93.94 104 CYS A C 1
ATOM 809 O O . CYS A 1 104 ? -8.823 2.233 -8.103 1.00 93.94 104 CYS A O 1
ATOM 811 N N . PRO A 1 105 ? -8.347 0.176 -8.856 1.00 95.00 105 PRO A N 1
ATOM 812 C CA . PRO A 1 105 ? -9.751 -0.217 -8.989 1.00 95.00 105 PRO A CA 1
ATOM 813 C C . PRO A 1 105 ? -10.468 -0.369 -7.639 1.00 95.00 105 PRO A C 1
ATOM 815 O O . PRO A 1 105 ? -11.687 -0.254 -7.586 1.00 95.00 105 PRO A O 1
ATOM 818 N N . GLN A 1 106 ? -9.735 -0.594 -6.541 1.00 94.94 106 GLN A N 1
ATOM 819 C CA . GLN A 1 106 ? -10.334 -0.778 -5.213 1.00 94.94 106 GLN A CA 1
ATOM 820 C C . GLN A 1 106 ? -10.612 0.543 -4.485 1.00 94.94 106 GLN A C 1
ATOM 822 O O . GLN A 1 106 ? -11.647 0.683 -3.844 1.00 94.94 106 GLN A O 1
ATOM 827 N N . CYS A 1 107 ? -9.698 1.516 -4.558 1.00 94.31 107 CYS A N 1
ATOM 828 C CA . CYS A 1 107 ? -9.797 2.755 -3.773 1.00 94.31 107 CYS A CA 1
ATOM 829 C C . CYS A 1 107 ? -9.583 4.041 -4.585 1.00 94.31 107 CYS A C 1
ATOM 831 O O . CYS A 1 107 ? -9.527 5.123 -4.005 1.00 94.31 107 CYS A O 1
ATOM 833 N N . ARG A 1 108 ? -9.426 3.941 -5.913 1.00 93.06 108 ARG A N 1
ATOM 834 C CA . ARG A 1 108 ? -9.220 5.057 -6.864 1.00 93.06 108 ARG A CA 1
ATOM 835 C C . ARG A 1 108 ? -7.951 5.892 -6.663 1.00 93.06 108 ARG A C 1
ATOM 837 O O . ARG A 1 108 ? -7.680 6.795 -7.445 1.00 93.06 108 ARG A O 1
ATOM 844 N N . SER A 1 109 ? -7.134 5.580 -5.661 1.00 91.12 109 SER A N 1
ATOM 845 C CA . SER A 1 109 ? -5.820 6.202 -5.458 1.00 91.12 109 SER A CA 1
ATOM 846 C C . SER A 1 109 ? -4.836 5.799 -6.560 1.00 91.12 109 SER A C 1
ATOM 848 O O . SER A 1 109 ? -5.026 4.785 -7.220 1.00 91.12 109 SER A O 1
ATOM 850 N N . ARG A 1 110 ? -3.758 6.564 -6.762 1.00 90.94 110 ARG A N 1
ATOM 851 C CA . ARG A 1 110 ? -2.751 6.245 -7.791 1.00 90.94 110 ARG A CA 1
ATOM 852 C C . ARG A 1 110 ? -1.998 4.948 -7.479 1.00 90.94 110 ARG A C 1
ATOM 854 O O . ARG A 1 110 ? -1.705 4.657 -6.314 1.00 90.94 110 ARG A O 1
ATOM 861 N N . LEU A 1 111 ? -1.655 4.203 -8.527 1.00 90.88 111 LEU A N 1
ATOM 862 C CA . LEU A 1 111 ? -0.765 3.048 -8.442 1.00 90.88 111 LEU A CA 1
ATOM 863 C C . LEU A 1 111 ? 0.699 3.487 -8.562 1.00 90.88 111 LEU A C 1
ATOM 865 O O . LEU A 1 111 ? 1.051 4.296 -9.425 1.00 90.88 111 LEU A O 1
ATOM 869 N N . THR A 1 112 ? 1.557 2.936 -7.710 1.00 88.62 112 THR A N 1
ATOM 870 C CA . THR A 1 112 ? 3.007 3.149 -7.730 1.00 88.62 112 THR A CA 1
ATOM 871 C C . THR A 1 112 ? 3.723 1.875 -8.152 1.00 88.62 112 THR A C 1
ATOM 873 O O . THR A 1 112 ? 3.301 0.769 -7.808 1.00 88.62 112 THR A O 1
ATOM 876 N N . VAL A 1 113 ? 4.810 2.017 -8.908 1.00 87.00 113 VAL A N 1
ATOM 877 C CA . VAL A 1 113 ? 5.670 0.880 -9.248 1.00 87.00 113 VAL A CA 1
ATOM 878 C C . VAL A 1 113 ? 6.530 0.531 -8.041 1.00 87.00 113 VAL A C 1
ATOM 880 O O . VAL A 1 113 ? 7.109 1.407 -7.401 1.00 87.00 113 VAL A O 1
ATOM 883 N N . ARG A 1 114 ? 6.600 -0.758 -7.721 1.00 87.50 114 ARG A N 1
ATOM 884 C CA . ARG A 1 114 ? 7.393 -1.303 -6.619 1.00 87.50 114 ARG A CA 1
ATOM 885 C C . ARG A 1 114 ? 8.264 -2.446 -7.119 1.00 87.50 114 ARG A C 1
ATOM 887 O O . ARG A 1 114 ? 7.877 -3.166 -8.040 1.00 87.50 114 ARG A O 1
ATOM 894 N N . LEU A 1 115 ? 9.424 -2.628 -6.490 1.00 83.06 115 LEU A N 1
ATOM 895 C CA . LEU A 1 115 ? 10.327 -3.743 -6.762 1.00 83.06 115 LEU A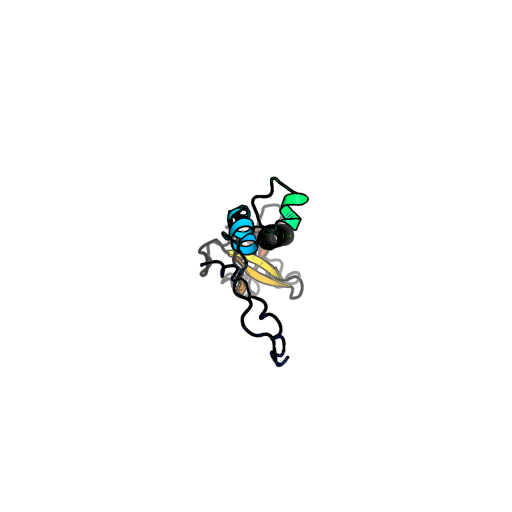 CA 1
ATOM 896 C C . LEU A 1 115 ? 10.044 -4.897 -5.797 1.00 83.06 115 LEU A C 1
ATOM 898 O O . LEU A 1 115 ? 10.141 -4.757 -4.578 1.00 83.06 115 LEU A O 1
ATOM 902 N N . ASN A 1 116 ? 9.762 -6.070 -6.344 1.00 86.50 116 ASN A N 1
ATOM 903 C CA . ASN A 1 116 ? 9.864 -7.320 -5.615 1.00 86.50 116 ASN A CA 1
ATOM 904 C C . ASN A 1 116 ? 11.339 -7.740 -5.584 1.00 86.50 116 ASN A C 1
ATOM 906 O O . ASN A 1 116 ? 11.862 -8.234 -6.584 1.00 86.50 116 ASN A O 1
ATOM 910 N N . LYS A 1 117 ? 12.000 -7.545 -4.436 1.00 82.06 117 LYS A N 1
ATOM 911 C CA . LYS A 1 117 ? 13.433 -7.837 -4.256 1.00 82.06 117 LYS A CA 1
ATOM 912 C C . LYS A 1 117 ? 13.770 -9.315 -4.477 1.00 82.06 117 LYS A C 1
ATOM 914 O O . LYS A 1 117 ? 14.787 -9.611 -5.086 1.00 82.06 117 LYS A O 1
ATOM 919 N N . THR A 1 118 ? 12.903 -10.233 -4.045 1.00 86.50 118 THR A N 1
ATOM 920 C CA . THR A 1 118 ? 13.142 -11.683 -4.142 1.00 86.50 118 THR A CA 1
ATOM 921 C C . THR A 1 118 ? 13.146 -12.169 -5.585 1.00 86.50 118 THR A C 1
ATOM 923 O O . THR A 1 118 ? 14.019 -12.931 -5.982 1.00 86.50 118 THR A O 1
ATOM 926 N N . ARG A 1 119 ? 12.167 -11.734 -6.386 1.00 84.38 119 ARG A N 1
ATOM 927 C CA . ARG A 1 119 ? 12.044 -12.154 -7.794 1.00 84.38 119 ARG A CA 1
ATOM 928 C C . ARG A 1 119 ? 12.679 -11.173 -8.779 1.00 84.38 119 ARG A C 1
ATOM 930 O O . ARG A 1 119 ? 12.606 -11.406 -9.979 1.00 84.38 119 ARG A O 1
ATOM 937 N N . ASN A 1 120 ? 13.228 -10.062 -8.292 1.00 79.12 120 ASN A N 1
ATOM 938 C CA . ASN A 1 120 ? 13.721 -8.943 -9.094 1.00 79.12 120 ASN A CA 1
ATOM 939 C C . ASN A 1 120 ? 12.726 -8.506 -10.194 1.00 79.12 120 ASN A C 1
ATOM 941 O O . ASN A 1 120 ? 13.078 -8.313 -11.359 1.00 79.12 120 ASN A O 1
ATOM 945 N N . THR A 1 121 ? 11.442 -8.433 -9.835 1.00 82.62 121 THR A N 1
ATOM 946 C CA . THR A 1 121 ? 10.334 -8.085 -10.744 1.00 82.62 121 THR A CA 1
ATOM 947 C C . THR A 1 121 ? 9.618 -6.841 -10.251 1.00 82.62 121 THR A C 1
ATOM 949 O O . THR A 1 121 ? 9.553 -6.591 -9.052 1.00 82.62 121 THR A O 1
ATOM 952 N N . PHE A 1 122 ? 9.065 -6.060 -11.173 1.00 85.62 122 PHE A N 1
ATOM 953 C CA . PHE A 1 122 ? 8.281 -4.877 -10.836 1.00 85.62 122 PHE A CA 1
ATOM 954 C C . PHE A 1 122 ? 6.792 -5.213 -10.793 1.00 85.62 122 PHE A C 1
ATOM 956 O O . PHE A 1 122 ? 6.308 -6.036 -11.572 1.00 85.62 122 PHE A O 1
ATOM 963 N N . PHE A 1 123 ? 6.060 -4.561 -9.898 1.00 89.81 123 PHE A N 1
ATOM 964 C CA . PHE A 1 123 ? 4.607 -4.670 -9.805 1.00 89.81 123 PHE A CA 1
ATOM 965 C C . PHE A 1 123 ? 3.989 -3.308 -9.495 1.00 89.81 123 PHE A C 1
ATOM 967 O O . PHE A 1 123 ? 4.656 -2.421 -8.957 1.00 89.81 123 PHE A O 1
ATOM 974 N N . LEU A 1 124 ? 2.719 -3.137 -9.847 1.00 90.75 124 LEU A N 1
ATOM 975 C CA . LEU A 1 124 ? 1.944 -1.962 -9.470 1.00 90.75 124 LEU A CA 1
ATOM 976 C C . LEU A 1 124 ? 1.272 -2.237 -8.134 1.00 90.75 124 LEU A C 1
ATOM 978 O O . LEU A 1 124 ? 0.529 -3.205 -8.005 1.00 90.75 124 LEU A O 1
ATOM 982 N N . GLY A 1 125 ? 1.545 -1.391 -7.147 1.00 92.00 125 GLY A N 1
ATOM 983 C CA . GLY A 1 125 ? 0.910 -1.427 -5.835 1.00 92.00 125 GLY A CA 1
ATOM 984 C C . GLY A 1 125 ? 0.134 -0.145 -5.568 1.00 92.00 125 GLY A C 1
ATOM 985 O O . GLY A 1 125 ? 0.501 0.932 -6.037 1.00 92.00 125 GLY A O 1
ATOM 986 N N . CYS A 1 126 ? -0.941 -0.232 -4.792 1.00 92.44 126 CYS A N 1
ATOM 987 C CA . CYS A 1 126 ? -1.664 0.965 -4.377 1.00 92.44 126 CYS A CA 1
ATOM 988 C C . CYS A 1 126 ? -0.801 1.882 -3.489 1.00 92.44 126 CYS A C 1
ATOM 990 O O . CYS A 1 126 ? -0.130 1.421 -2.560 1.00 92.44 126 CYS A O 1
ATOM 992 N N . ARG A 1 127 ? -0.863 3.203 -3.722 1.00 90.62 127 ARG A N 1
ATOM 993 C CA . ARG A 1 127 ? -0.226 4.204 -2.848 1.00 90.62 127 ARG A CA 1
ATOM 994 C C . ARG A 1 127 ? -0.736 4.138 -1.404 1.00 90.62 127 ARG A C 1
ATOM 996 O O . ARG A 1 127 ? 0.030 4.403 -0.490 1.00 90.62 127 ARG A O 1
ATOM 1003 N N . ASN A 1 128 ? -1.989 3.735 -1.201 1.00 91.44 128 ASN A N 1
ATOM 1004 C CA . ASN A 1 128 ? -2.622 3.662 0.118 1.00 91.44 128 ASN A CA 1
ATOM 1005 C C . ASN A 1 128 ? -2.326 2.366 0.891 1.00 91.44 128 ASN A C 1
ATOM 1007 O O . ASN A 1 128 ? -3.022 2.064 1.854 1.00 91.44 128 ASN A O 1
ATOM 1011 N N . TYR A 1 129 ? -1.330 1.569 0.509 1.00 90.75 129 TYR A N 1
ATOM 1012 C CA . TYR A 1 129 ? -0.880 0.457 1.353 1.00 90.75 129 TYR A CA 1
ATOM 1013 C C . TYR A 1 129 ? -0.434 0.973 2.743 1.00 90.75 129 TYR A C 1
ATOM 1015 O O . TYR A 1 129 ? 0.268 1.984 2.792 1.00 90.75 129 TYR A O 1
ATOM 1023 N N . PRO A 1 130 ? -0.779 0.321 3.873 1.00 90.88 130 PRO A N 1
ATOM 1024 C CA . PRO A 1 130 ? -1.432 -0.989 4.025 1.00 90.88 130 PRO A CA 1
ATOM 1025 C C . PRO A 1 130 ? -2.971 -0.966 4.020 1.00 90.88 130 PRO A C 1
ATOM 1027 O O . PRO A 1 130 ? -3.595 -2.010 4.186 1.00 90.88 130 PRO A O 1
ATOM 1030 N N . ASP A 1 131 ? -3.601 0.195 3.848 1.00 90.62 131 ASP A N 1
ATOM 1031 C CA . ASP A 1 131 ? -5.064 0.327 3.870 1.00 90.62 131 ASP A CA 1
ATOM 1032 C C . ASP A 1 131 ? -5.728 -0.223 2.601 1.00 90.62 131 ASP A C 1
ATOM 1034 O O . ASP A 1 131 ? -6.866 -0.682 2.647 1.00 90.62 131 ASP A O 1
ATOM 1038 N N . CYS A 1 132 ? -5.001 -0.230 1.482 1.00 93.38 132 CYS A N 1
ATOM 1039 C CA . CYS A 1 132 ? -5.384 -0.910 0.249 1.00 93.38 132 CYS A CA 1
ATOM 1040 C C . CYS A 1 132 ? -4.251 -1.836 -0.209 1.00 93.38 132 CYS A C 1
ATOM 1042 O O . CYS A 1 132 ? -3.136 -1.385 -0.480 1.00 93.38 132 CYS A O 1
ATOM 1044 N N . THR A 1 133 ? -4.549 -3.132 -0.305 1.00 93.50 133 THR A N 1
ATOM 1045 C CA . THR A 1 133 ? -3.593 -4.194 -0.660 1.00 93.50 133 THR A CA 1
ATOM 1046 C C . THR A 1 133 ? -3.628 -4.576 -2.140 1.00 93.50 133 THR A C 1
ATOM 1048 O O . THR A 1 133 ? -3.002 -5.561 -2.525 1.00 93.50 133 THR A O 1
ATOM 1051 N N . TYR A 1 134 ? -4.325 -3.802 -2.983 1.00 94.62 134 TYR A N 1
ATOM 1052 C CA . TYR A 1 134 ? -4.355 -4.033 -4.426 1.00 94.62 134 TYR A CA 1
ATOM 1053 C C . TYR A 1 134 ? -2.944 -4.063 -5.018 1.00 94.62 134 TYR A C 1
ATOM 1055 O O . TYR A 1 134 ? -2.151 -3.131 -4.818 1.00 94.62 134 TYR A O 1
ATOM 1063 N N . ALA A 1 135 ? -2.676 -5.113 -5.790 1.00 92.69 135 ALA A N 1
ATOM 1064 C CA . ALA A 1 135 ? -1.457 -5.279 -6.554 1.00 92.69 135 ALA A CA 1
ATOM 1065 C C . ALA A 1 135 ? -1.749 -5.972 -7.889 1.00 92.69 135 ALA A C 1
ATOM 1067 O O . ALA A 1 135 ? -2.596 -6.860 -7.967 1.00 92.69 135 ALA A O 1
ATOM 1068 N N . GLU A 1 136 ? -1.019 -5.587 -8.929 1.00 91.19 136 GLU A N 1
ATOM 1069 C CA . GLU A 1 136 ? -1.085 -6.207 -10.253 1.00 91.19 136 GLU A CA 1
ATOM 1070 C C . GLU A 1 136 ? 0.306 -6.232 -10.900 1.00 91.19 136 GLU A C 1
ATOM 1072 O O . GLU A 1 136 ? 1.222 -5.507 -10.497 1.00 91.19 136 GLU A O 1
ATOM 1077 N N . ASN A 1 137 ? 0.475 -7.067 -11.923 1.00 88.38 137 ASN A N 1
ATOM 1078 C CA . ASN A 1 137 ? 1.738 -7.151 -12.648 1.00 88.38 137 ASN A CA 1
ATOM 1079 C C . ASN A 1 137 ? 2.030 -5.838 -13.381 1.00 88.38 137 ASN A C 1
ATOM 1081 O O . ASN A 1 137 ? 1.158 -5.267 -14.038 1.00 88.38 137 ASN A O 1
ATOM 1085 N N . PHE A 1 138 ? 3.280 -5.383 -13.309 1.00 86.00 138 PHE A N 1
ATOM 1086 C CA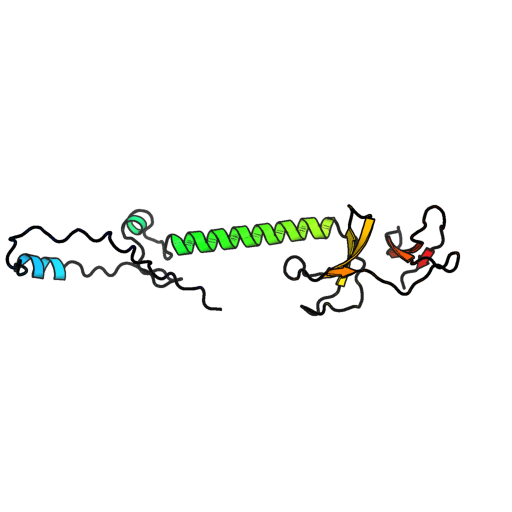 . PHE A 1 138 ? 3.721 -4.244 -14.097 1.00 86.00 138 PHE A CA 1
ATOM 1087 C C . PHE A 1 138 ? 3.966 -4.700 -15.536 1.00 86.00 138 PHE A C 1
ATOM 1089 O O . PHE A 1 138 ? 4.984 -5.329 -15.828 1.00 86.00 138 PHE A O 1
ATOM 1096 N N . ASN A 1 139 ? 3.023 -4.399 -16.426 1.00 79.81 139 ASN A N 1
ATOM 1097 C CA . ASN A 1 139 ? 3.190 -4.597 -17.858 1.00 79.81 139 ASN A CA 1
ATOM 1098 C C . ASN A 1 139 ? 3.137 -3.232 -18.544 1.00 79.81 139 ASN A C 1
ATOM 1100 O O . ASN A 1 139 ? 2.125 -2.535 -18.463 1.00 79.81 139 ASN A O 1
ATOM 1104 N N . ASN A 1 140 ? 4.235 -2.824 -19.174 1.00 76.25 140 ASN A N 1
ATOM 1105 C CA . ASN A 1 140 ? 4.289 -1.608 -19.968 1.00 76.25 140 ASN A CA 1
ATOM 1106 C C . ASN A 1 140 ? 4.424 -1.963 -21.449 1.00 76.25 140 ASN A C 1
ATOM 1108 O O . ASN A 1 140 ? 5.144 -2.879 -21.834 1.00 76.25 140 ASN A O 1
ATOM 1112 N N . ASN A 1 141 ? 3.773 -1.179 -22.302 1.00 80.12 141 ASN A N 1
ATOM 1113 C CA . ASN A 1 141 ? 3.852 -1.366 -23.753 1.00 80.12 141 ASN A CA 1
ATOM 1114 C C . ASN A 1 141 ? 5.146 -0.778 -24.352 1.00 80.12 141 ASN A C 1
ATOM 1116 O O . ASN A 1 141 ? 5.309 -0.744 -25.568 1.00 80.12 141 ASN A O 1
ATOM 1120 N N . ILE A 1 142 ? 6.073 -0.306 -23.510 1.00 83.31 142 ILE A N 1
ATOM 1121 C CA . ILE A 1 142 ? 7.317 0.341 -23.929 1.00 83.31 142 ILE A CA 1
ATOM 1122 C C . ILE A 1 142 ? 8.380 -0.734 -24.154 1.00 83.31 142 ILE A C 1
ATOM 1124 O O . ILE A 1 142 ? 8.921 -1.318 -23.208 1.00 83.31 142 ILE A O 1
ATOM 1128 N N . ARG A 1 143 ? 8.691 -0.977 -25.427 1.00 87.94 143 ARG A N 1
ATOM 1129 C CA . ARG A 1 143 ? 9.741 -1.904 -25.859 1.00 87.94 143 ARG A CA 1
ATOM 1130 C C . ARG A 1 143 ? 11.027 -1.167 -26.205 1.00 87.94 143 ARG A C 1
ATOM 1132 O O . ARG A 1 143 ? 11.024 -0.025 -26.657 1.00 87.94 143 ARG A O 1
ATOM 1139 N N . CYS A 1 144 ? 12.152 -1.833 -25.974 1.00 91.25 144 CYS A N 1
ATOM 1140 C CA . CYS A 1 144 ? 13.465 -1.299 -26.294 1.00 91.25 144 CYS A CA 1
ATOM 1141 C C . CYS A 1 144 ? 13.723 -1.334 -27.807 1.00 91.25 144 CYS A C 1
ATOM 1143 O O . CYS A 1 144 ? 13.828 -2.416 -28.371 1.00 91.25 144 CYS A O 1
ATOM 1145 N N . SER A 1 145 ? 13.997 -0.184 -28.427 1.00 91.44 145 SER A N 1
ATOM 1146 C CA . SER A 1 145 ? 14.272 -0.062 -29.874 1.00 91.44 145 SER A CA 1
ATOM 1147 C C . SER A 1 145 ? 15.503 -0.813 -30.406 1.00 91.44 145 SER A C 1
ATOM 1149 O O . SER A 1 145 ? 15.760 -0.790 -31.601 1.00 91.44 145 SER A O 1
ATOM 1151 N N . ARG A 1 146 ? 16.298 -1.450 -29.538 1.00 92.38 146 ARG A N 1
ATOM 1152 C CA . ARG A 1 146 ? 17.480 -2.238 -29.930 1.00 92.38 146 ARG A CA 1
ATOM 1153 C C . ARG A 1 146 ? 17.261 -3.752 -29.868 1.00 92.38 146 ARG A C 1
ATOM 1155 O O . ARG A 1 146 ? 17.982 -4.484 -30.531 1.00 92.38 146 ARG A O 1
ATOM 1162 N N . CYS A 1 147 ? 16.370 -4.230 -29.004 1.00 92.19 147 CYS A N 1
ATOM 1163 C CA . CYS A 1 147 ? 16.237 -5.668 -28.730 1.00 92.19 147 CYS A CA 1
ATOM 1164 C C . CYS A 1 147 ? 14.794 -6.130 -28.505 1.00 92.19 147 CYS A C 1
ATOM 1166 O O . CYS A 1 147 ? 14.593 -7.284 -28.152 1.00 92.19 147 CYS A O 1
ATOM 1168 N N . ASP A 1 148 ? 13.811 -5.234 -28.625 1.00 89.94 148 ASP A N 1
ATOM 1169 C CA . ASP A 1 148 ? 12.375 -5.486 -28.438 1.00 89.94 148 ASP A CA 1
ATOM 1170 C C . ASP A 1 148 ? 11.950 -6.084 -27.090 1.00 89.94 148 ASP A C 1
ATOM 1172 O O . ASP A 1 148 ? 10.803 -6.500 -26.901 1.00 89.94 148 ASP A O 1
ATOM 1176 N N . ILE A 1 149 ? 12.851 -6.048 -26.108 1.00 88.50 149 ILE A N 1
ATOM 1177 C CA . ILE A 1 149 ? 12.592 -6.450 -24.727 1.00 88.50 149 ILE A CA 1
ATOM 1178 C C . ILE A 1 149 ? 11.892 -5.296 -23.982 1.00 88.50 149 ILE A C 1
ATOM 1180 O O . ILE A 1 149 ? 12.258 -4.131 -24.194 1.00 88.50 149 ILE A O 1
ATOM 1184 N N . PRO A 1 150 ? 10.929 -5.584 -23.081 1.00 88.44 150 PRO A N 1
ATOM 1185 C CA . PRO A 1 150 ? 10.271 -4.571 -22.259 1.00 88.44 150 PRO A CA 1
ATOM 1186 C C . PRO A 1 150 ? 11.263 -3.717 -21.467 1.00 88.44 150 PRO A C 1
ATOM 1188 O O . PRO A 1 150 ? 12.267 -4.211 -20.934 1.00 88.44 150 PRO A O 1
ATOM 1191 N N . MET A 1 151 ? 10.978 -2.422 -21.384 1.00 88.88 151 MET A N 1
ATOM 1192 C CA . MET A 1 151 ? 11.760 -1.490 -20.576 1.00 88.88 151 MET A CA 1
ATOM 1193 C C . MET A 1 151 ? 11.223 -1.444 -19.141 1.00 88.88 151 MET A C 1
ATOM 1195 O O . MET A 1 151 ? 10.051 -1.688 -18.901 1.00 88.88 151 MET A O 1
ATOM 1199 N N . VAL A 1 152 ? 12.067 -1.132 -18.167 1.00 87.06 152 VAL A N 1
ATOM 1200 C CA . VAL A 1 152 ? 11.703 -1.013 -16.749 1.00 87.06 152 VAL A CA 1
ATOM 1201 C C . VAL A 1 152 ? 12.041 0.389 -16.247 1.00 87.06 152 VAL A C 1
ATOM 1203 O O . VAL A 1 152 ? 13.039 0.956 -16.704 1.00 87.06 152 VAL A O 1
ATOM 1206 N N . PRO A 1 153 ? 11.243 0.970 -15.337 1.00 85.44 153 PRO A N 1
ATOM 1207 C CA . PRO A 1 153 ? 11.579 2.256 -14.747 1.00 85.44 153 PRO A CA 1
ATOM 1208 C C . PRO A 1 153 ? 12.795 2.087 -13.829 1.00 85.44 153 PRO A C 1
ATOM 1210 O O . PRO A 1 153 ? 12.889 1.118 -13.073 1.00 85.44 153 PRO A O 1
ATOM 1213 N N . ARG A 1 154 ? 13.743 3.016 -13.917 1.00 85.69 154 ARG A N 1
ATOM 1214 C CA . ARG A 1 154 ? 14.932 3.087 -13.060 1.00 85.69 154 ARG A CA 1
ATOM 1215 C C . ARG A 1 154 ? 15.141 4.521 -12.601 1.00 85.69 154 ARG A C 1
ATOM 1217 O O . ARG A 1 154 ? 14.819 5.449 -13.341 1.00 85.69 154 ARG A O 1
ATOM 1224 N N . GLN A 1 155 ? 15.696 4.698 -11.408 1.00 82.75 155 GLN A N 1
ATOM 1225 C CA . GLN A 1 155 ? 16.083 6.009 -10.907 1.00 82.75 155 GLN A CA 1
ATOM 1226 C C . GLN A 1 155 ? 17.512 6.353 -11.347 1.00 82.75 155 GLN A C 1
ATOM 1228 O O . GLN A 1 155 ? 18.430 5.537 -11.255 1.00 82.75 155 GLN A O 1
ATOM 1233 N N . GLY A 1 156 ? 17.701 7.567 -11.860 1.00 84.56 156 GLY A N 1
ATOM 1234 C CA . GLY A 1 156 ? 19.004 8.152 -12.161 1.00 84.56 156 GLY A CA 1
ATOM 1235 C C . GLY A 1 156 ? 19.158 9.523 -11.511 1.00 84.56 156 GLY A C 1
ATOM 1236 O O . GLY A 1 156 ? 18.267 10.002 -10.812 1.00 84.56 156 GLY A O 1
ATOM 1237 N N . ARG A 1 157 ? 20.285 10.193 -11.779 1.00 87.38 157 ARG A N 1
ATOM 1238 C CA . ARG A 1 157 ? 20.597 11.522 -11.219 1.00 87.38 157 ARG A CA 1
ATOM 1239 C C . ARG A 1 157 ? 19.546 12.590 -11.547 1.00 87.38 157 ARG A C 1
ATOM 1241 O O . ARG A 1 157 ? 19.308 13.472 -10.735 1.00 87.38 157 ARG A O 1
ATOM 1248 N N . PHE A 1 158 ? 18.947 12.514 -12.732 1.00 84.56 158 PHE A N 1
ATOM 1249 C CA . PHE A 1 158 ? 18.012 13.519 -13.252 1.00 84.56 158 PHE A CA 1
ATOM 1250 C C . PHE A 1 158 ? 16.538 13.128 -13.075 1.00 84.56 158 PHE A C 1
ATOM 1252 O O . PHE A 1 158 ? 15.662 13.781 -13.629 1.00 84.56 158 PHE A O 1
ATOM 1259 N N . GLY A 1 159 ? 16.259 12.060 -12.322 1.00 82.88 159 GLY A N 1
ATOM 1260 C CA . GLY A 1 159 ? 14.918 11.506 -12.160 1.00 82.88 159 GLY A CA 1
ATOM 1261 C C . GLY A 1 159 ? 14.785 10.110 -12.760 1.00 82.88 159 GLY A C 1
ATOM 1262 O O . GLY A 1 159 ? 15.773 9.396 -12.955 1.00 82.88 159 GLY A O 1
ATOM 1263 N N . TYR A 1 160 ? 13.544 9.699 -13.006 1.00 84.75 160 TYR A N 1
ATOM 1264 C CA . TYR A 1 160 ? 13.245 8.373 -13.536 1.00 84.75 160 TYR A CA 1
ATOM 1265 C C . TYR A 1 160 ? 13.469 8.302 -15.045 1.00 84.75 160 TYR A C 1
ATOM 1267 O O . TYR A 1 160 ? 13.176 9.238 -15.782 1.00 84.75 160 TYR A O 1
ATOM 1275 N N . PHE A 1 161 ? 13.948 7.154 -15.510 1.00 88.62 161 PHE A N 1
ATOM 1276 C CA . PHE A 1 161 ? 14.092 6.851 -16.928 1.00 88.62 161 PHE A CA 1
ATOM 1277 C C . PHE A 1 161 ? 13.705 5.398 -17.206 1.00 88.62 161 PHE A C 1
ATOM 1279 O O . PHE A 1 161 ? 13.772 4.527 -16.336 1.00 88.62 161 PHE A O 1
ATOM 1286 N N . TRP A 1 162 ? 13.319 5.117 -18.444 1.00 88.56 162 TRP A N 1
ATOM 1287 C CA . TRP A 1 162 ? 13.090 3.762 -18.925 1.00 88.56 162 TRP A CA 1
ATOM 1288 C C . TRP A 1 162 ? 14.429 3.133 -19.310 1.00 88.56 162 TRP A C 1
ATOM 1290 O O . TRP A 1 162 ? 15.124 3.623 -20.200 1.00 88.56 162 TRP A O 1
ATOM 1300 N N . GLY A 1 163 ? 14.800 2.030 -18.663 1.00 89.75 163 GLY A N 1
ATOM 1301 C CA . GLY A 1 163 ? 15.984 1.233 -18.996 1.00 89.75 163 GLY A CA 1
ATOM 1302 C C . GLY A 1 163 ? 15.607 -0.137 -19.553 1.00 89.75 163 GLY A C 1
ATOM 1303 O O . GLY A 1 163 ? 14.629 -0.736 -19.119 1.00 89.75 163 GLY A O 1
ATOM 1304 N N . CYS A 1 164 ? 16.371 -0.674 -20.505 1.00 90.88 164 CYS A N 1
ATOM 1305 C CA . CYS A 1 164 ? 16.134 -2.037 -20.990 1.00 90.88 164 CYS A CA 1
ATOM 1306 C C . CYS A 1 164 ? 16.251 -3.071 -19.849 1.00 90.88 164 CYS A C 1
ATOM 1308 O O . CYS A 1 164 ? 17.206 -3.038 -19.067 1.00 90.88 164 CYS A O 1
ATOM 1310 N N . ARG A 1 165 ? 15.320 -4.036 -19.775 1.00 87.81 165 ARG A N 1
ATOM 1311 C CA . ARG A 1 165 ? 15.393 -5.140 -18.799 1.00 87.81 165 ARG A CA 1
ATOM 1312 C C . ARG A 1 165 ? 16.650 -6.004 -18.968 1.00 87.81 165 ARG A C 1
ATOM 1314 O O . ARG A 1 165 ? 17.140 -6.542 -17.985 1.00 87.81 165 ARG A O 1
ATOM 1321 N N . ASN A 1 166 ? 17.198 -6.092 -20.183 1.00 90.25 166 ASN A N 1
ATOM 1322 C CA . ASN A 1 166 ? 18.391 -6.885 -20.514 1.00 90.25 166 ASN A CA 1
ATOM 1323 C C . ASN A 1 166 ? 19.723 -6.161 -20.221 1.00 90.25 166 ASN A C 1
ATOM 1325 O O . ASN A 1 166 ? 20.758 -6.470 -20.809 1.00 90.25 166 ASN A O 1
ATOM 1329 N N . TYR A 1 167 ? 19.730 -5.150 -19.357 1.00 87.94 167 TYR A N 1
ATOM 1330 C CA . TYR A 1 167 ? 20.974 -4.568 -18.852 1.00 87.94 167 TYR A CA 1
ATOM 1331 C C . TYR A 1 167 ? 21.761 -5.625 -18.042 1.00 87.94 167 TYR A C 1
ATOM 1333 O O . TYR A 1 167 ? 21.136 -6.323 -17.244 1.00 87.94 167 TYR A O 1
ATOM 1341 N N . PRO A 1 168 ? 23.098 -5.763 -18.189 1.00 90.25 168 PRO A N 1
ATOM 1342 C CA . PRO A 1 168 ? 24.039 -4.861 -18.871 1.00 90.25 168 PRO A CA 1
ATOM 1343 C C . PRO A 1 168 ? 24.235 -5.118 -20.374 1.00 90.25 168 PRO A C 1
ATOM 1345 O O . PRO A 1 168 ? 24.919 -4.333 -21.032 1.00 90.25 168 PRO A O 1
ATOM 1348 N N . ARG A 1 169 ? 23.636 -6.179 -20.934 1.00 92.62 169 ARG A N 1
ATOM 1349 C CA . ARG A 1 169 ? 23.785 -6.559 -22.354 1.00 92.62 169 ARG A CA 1
ATOM 1350 C C . ARG A 1 169 ? 23.180 -5.528 -23.311 1.00 92.62 169 ARG A C 1
ATOM 1352 O O . ARG A 1 169 ? 23.691 -5.329 -24.407 1.00 92.62 169 ARG A O 1
ATOM 1359 N N . CYS A 1 170 ? 22.123 -4.834 -22.890 1.00 92.50 170 CYS A N 1
ATOM 1360 C CA . CYS A 1 170 ? 21.540 -3.708 -23.616 1.00 92.50 170 CYS A CA 1
ATOM 1361 C C . CYS A 1 170 ? 21.503 -2.455 -22.728 1.00 92.50 170 CYS A C 1
ATOM 1363 O O . CYS A 1 170 ? 20.817 -2.427 -21.707 1.00 92.50 170 CYS A O 1
ATOM 1365 N N . LYS A 1 171 ? 22.236 -1.407 -23.131 1.00 91.75 171 LYS A N 1
ATOM 1366 C CA . LYS A 1 171 ? 22.371 -0.135 -22.390 1.00 91.75 171 LYS A CA 1
ATOM 1367 C C . LYS A 1 171 ? 21.429 0.977 -22.877 1.00 91.75 171 LYS A C 1
ATOM 1369 O O . LYS A 1 171 ? 21.583 2.122 -22.470 1.00 91.75 171 LYS A O 1
ATOM 1374 N N . LYS A 1 172 ? 20.481 0.675 -23.773 1.00 92.94 172 LYS A N 1
ATOM 1375 C CA . LYS A 1 172 ? 19.552 1.681 -24.311 1.00 92.94 172 LYS A CA 1
ATOM 1376 C C . LYS A 1 172 ? 18.615 2.183 -23.206 1.00 92.94 172 LYS A C 1
ATOM 1378 O O . LYS A 1 172 ? 18.008 1.378 -22.494 1.00 92.94 172 LYS A O 1
ATOM 1383 N N . THR A 1 173 ? 18.474 3.502 -23.121 1.00 91.31 173 THR A N 1
ATOM 1384 C CA . THR A 1 173 ? 17.571 4.204 -22.206 1.00 91.31 173 THR A CA 1
ATOM 1385 C C . THR A 1 173 ? 16.664 5.165 -22.974 1.00 91.31 173 THR A C 1
ATOM 1387 O O . THR A 1 173 ? 16.987 5.578 -24.091 1.00 91.31 173 THR A O 1
ATOM 1390 N N . VAL A 1 174 ? 15.510 5.480 -22.391 1.00 88.75 174 VAL A N 1
ATOM 1391 C CA . VAL A 1 174 ? 14.539 6.460 -22.895 1.00 88.75 174 VAL A CA 1
ATOM 1392 C C . VAL A 1 174 ? 14.091 7.312 -21.708 1.00 88.75 174 VAL A C 1
ATOM 1394 O O . VAL A 1 174 ? 13.931 6.788 -20.606 1.00 88.75 174 VAL A O 1
ATOM 1397 N N . GLN A 1 175 ? 13.922 8.618 -21.902 1.00 82.88 175 GLN A N 1
ATOM 1398 C CA . GLN A 1 175 ? 13.446 9.504 -20.837 1.00 82.88 175 GLN A CA 1
ATOM 1399 C C . GLN A 1 175 ? 12.003 9.155 -20.460 1.00 82.88 175 GLN A C 1
ATOM 1401 O O . GLN A 1 175 ? 11.186 8.870 -21.337 1.00 82.88 175 GLN A O 1
ATOM 1406 N N . ALA A 1 176 ? 11.693 9.141 -19.163 1.00 72.62 176 ALA A N 1
ATOM 1407 C CA . ALA A 1 176 ? 10.310 9.045 -18.714 1.00 72.62 176 ALA A CA 1
ATOM 1408 C C . ALA A 1 176 ? 9.708 10.453 -18.791 1.00 72.62 176 ALA A C 1
ATOM 1410 O O . ALA A 1 176 ? 9.962 11.274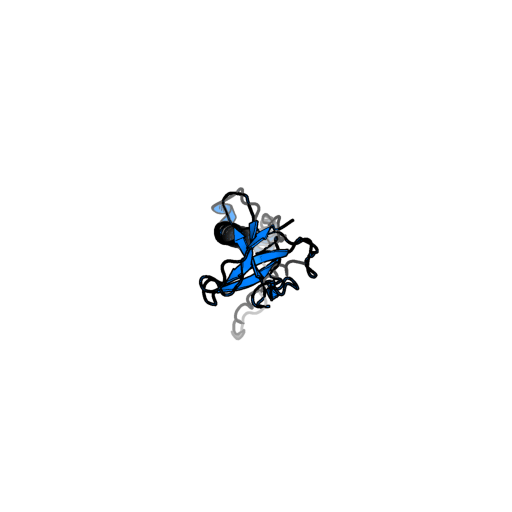 -17.914 1.00 72.62 176 ALA A O 1
ATOM 1411 N N . THR A 1 177 ? 9.029 10.745 -19.902 1.00 60.44 177 THR A N 1
ATOM 1412 C CA . THR A 1 177 ? 8.302 12.006 -20.119 1.00 60.44 177 THR A CA 1
ATOM 1413 C C . THR A 1 177 ? 7.093 12.108 -19.197 1.00 60.44 177 THR A C 1
ATOM 1415 O O . THR A 1 177 ? 6.452 11.058 -18.951 1.00 60.44 177 THR A O 1
#

Foldseek 3Di:
DDPPDPPPPPVPPPPDPPDDPDDPDPDPDPVNVVVVVVPPPQAQAAPPRRHGADVVVCVVPVPDNHHPVVVVVVVVVVVVVVVQVVVLVVQVVQAPFPWDPDADPPPRATWTWGAPPVVRAIKTAGPPPPVDGDIDHDDDPDADPPPRAAWDWDADPVGIWTAGPPPPVDGDIGRPD

pLDDT: mean 77.44, std 18.62, range [30.94, 95.0]

Radius of gyration: 32.28 Å; chains: 1; bounding box: 64×46×88 Å